Protein AF-A0A0C1UTU7-F1 (afdb_monomer)

Structure (mmCIF, N/CA/C/O backbone):
data_AF-A0A0C1UTU7-F1
#
_entry.id   AF-A0A0C1UTU7-F1
#
loop_
_atom_site.group_PDB
_atom_site.id
_atom_site.type_symbol
_atom_site.label_atom_id
_atom_site.label_alt_id
_atom_site.label_comp_id
_atom_site.label_asym_id
_atom_site.label_entity_id
_atom_site.label_seq_id
_atom_site.pdbx_PDB_ins_code
_atom_site.Cartn_x
_atom_site.Cartn_y
_atom_site.Cartn_z
_atom_site.occupancy
_atom_site.B_iso_or_equiv
_atom_site.auth_seq_id
_atom_site.auth_comp_id
_atom_site.auth_asym_id
_atom_site.auth_atom_id
_atom_site.pdbx_PDB_model_num
ATOM 1 N N . MET A 1 1 ? -17.737 28.164 30.889 1.00 52.34 1 MET A N 1
ATOM 2 C CA . MET A 1 1 ? -17.582 27.280 29.711 1.00 52.34 1 MET A CA 1
ATOM 3 C C . MET A 1 1 ? -17.936 25.874 30.159 1.00 52.34 1 MET A C 1
ATOM 5 O O . MET A 1 1 ? -17.671 25.566 31.311 1.00 52.34 1 MET A O 1
ATOM 9 N N . LYS A 1 2 ? -18.594 25.052 29.334 1.00 71.75 2 LYS A N 1
ATOM 10 C CA . LYS A 1 2 ? -18.827 23.650 29.713 1.00 71.75 2 LYS A CA 1
ATOM 11 C C . LYS A 1 2 ? -17.498 22.919 29.574 1.00 71.75 2 LYS A C 1
ATOM 13 O O . LYS A 1 2 ? -17.033 22.726 28.454 1.00 71.75 2 LYS A O 1
ATOM 18 N N . GLU A 1 3 ? -16.878 22.612 30.701 1.00 80.81 3 GLU A N 1
ATOM 19 C CA . GLU A 1 3 ? -15.663 21.810 30.746 1.00 80.81 3 GLU A CA 1
ATOM 20 C C . GLU A 1 3 ? -15.974 20.425 30.182 1.00 80.81 3 GLU A C 1
ATOM 22 O O . GLU A 1 3 ? -17.011 19.823 30.472 1.00 80.81 3 GLU A O 1
ATOM 27 N N . ILE A 1 4 ? -15.116 19.966 29.277 1.00 83.62 4 ILE A N 1
ATOM 28 C CA . ILE A 1 4 ? -15.259 18.653 28.665 1.00 83.62 4 ILE A CA 1
ATOM 29 C C . ILE A 1 4 ? -14.876 17.631 29.732 1.00 83.62 4 ILE A C 1
ATOM 31 O O . ILE A 1 4 ? -13.740 17.653 30.204 1.00 83.62 4 ILE A O 1
ATOM 35 N N . ASP A 1 5 ? -15.819 16.752 30.074 1.00 90.69 5 ASP A N 1
ATOM 36 C CA . ASP A 1 5 ? -15.626 15.647 31.016 1.00 90.69 5 ASP A CA 1
ATOM 37 C C . ASP A 1 5 ? -14.345 14.859 30.691 1.00 90.69 5 ASP A C 1
ATOM 39 O O . ASP A 1 5 ? -14.061 14.575 29.521 1.00 90.69 5 ASP A O 1
ATOM 43 N N . GLU A 1 6 ? -13.572 14.491 31.713 1.00 90.31 6 GLU A N 1
ATOM 44 C CA . GLU A 1 6 ? -12.264 13.832 31.572 1.00 90.31 6 GLU A CA 1
ATOM 45 C C . GLU A 1 6 ? -12.328 12.567 30.705 1.00 90.31 6 GLU A C 1
ATOM 47 O O . GLU A 1 6 ? -11.430 12.306 29.900 1.00 90.31 6 GLU A O 1
ATOM 52 N N . LYS A 1 7 ? -13.429 11.806 30.780 1.00 90.06 7 LYS A N 1
ATOM 53 C CA . LYS A 1 7 ? -13.617 10.597 29.960 1.00 90.06 7 LYS A CA 1
ATOM 54 C C . LYS A 1 7 ? -13.766 10.942 28.483 1.00 90.06 7 LYS A C 1
ATOM 56 O O . LYS A 1 7 ? -13.350 10.174 27.617 1.00 90.06 7 LYS A O 1
ATOM 61 N N . THR A 1 8 ? -14.337 12.106 28.185 1.00 91.69 8 THR A N 1
ATOM 62 C CA . THR A 1 8 ? -14.472 12.613 26.817 1.00 91.69 8 THR A CA 1
ATOM 63 C C . THR A 1 8 ? -13.121 13.085 26.279 1.00 91.69 8 THR A C 1
ATOM 65 O 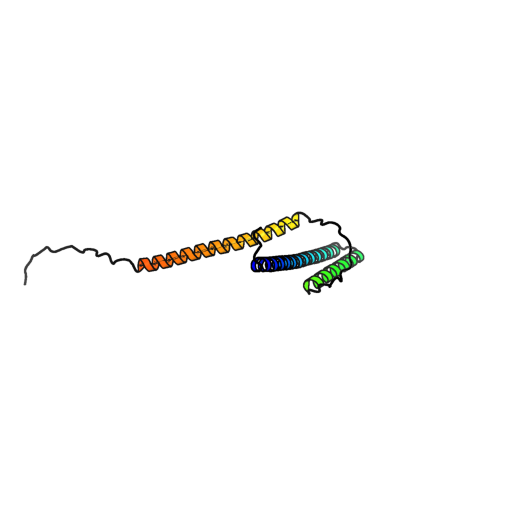O . THR A 1 8 ? -12.801 12.797 25.128 1.00 91.69 8 THR A O 1
ATOM 68 N N . GLN A 1 9 ? -12.286 13.723 27.107 1.00 90.31 9 GLN A N 1
ATOM 69 C CA . GLN A 1 9 ? -10.917 14.091 26.720 1.00 90.31 9 GLN A CA 1
ATOM 70 C C . GLN A 1 9 ? -10.068 12.848 26.422 1.00 90.31 9 GLN A C 1
ATOM 72 O O . GLN A 1 9 ? -9.436 12.766 25.370 1.00 90.31 9 GLN A O 1
ATOM 77 N N . GLN A 1 10 ? -10.127 11.831 27.286 1.00 92.38 10 GLN A N 1
ATOM 78 C CA . GLN A 1 10 ? -9.442 10.554 27.061 1.00 92.38 10 GLN A CA 1
ATOM 79 C C . GLN A 1 10 ? -9.923 9.856 25.783 1.00 92.38 10 GLN A C 1
ATOM 81 O O . GLN A 1 10 ? -9.113 9.351 25.003 1.00 92.38 10 GLN A O 1
ATOM 86 N N . ALA A 1 11 ? -11.234 9.857 25.527 1.00 91.12 11 ALA A N 1
ATOM 87 C CA . ALA A 1 11 ? -11.791 9.290 24.304 1.00 91.12 11 ALA A CA 1
ATOM 88 C C . ALA A 1 11 ? -11.290 10.016 23.041 1.00 91.12 11 ALA A C 1
ATOM 90 O O . ALA A 1 11 ? -10.966 9.358 22.051 1.00 91.12 11 ALA A O 1
ATOM 91 N N . LEU A 1 12 ? -11.181 11.349 23.080 1.00 92.19 12 LEU A N 1
ATOM 92 C CA . LEU A 1 12 ? -10.647 12.155 21.977 1.00 92.19 12 LEU A CA 1
ATOM 93 C C . LEU A 1 12 ? -9.158 11.885 21.735 1.00 92.19 12 LEU A C 1
ATOM 95 O O . LEU A 1 12 ? -8.755 11.691 20.590 1.00 92.19 12 LEU A O 1
ATOM 99 N N . LEU A 1 13 ? -8.353 11.791 22.796 1.00 91.44 13 LEU A N 1
ATOM 100 C CA . LEU A 1 13 ? -6.929 11.460 22.690 1.00 91.44 13 LEU A CA 1
ATOM 101 C C . LEU A 1 13 ? -6.712 10.086 22.040 1.00 91.44 13 LEU A C 1
ATOM 103 O O . LEU A 1 13 ? -5.905 9.948 21.120 1.00 91.44 13 LEU A O 1
ATOM 107 N N . LEU A 1 14 ? -7.472 9.070 22.463 1.00 93.19 14 LEU A N 1
ATOM 108 C CA . LEU A 1 14 ? -7.407 7.733 21.866 1.00 93.19 14 LEU A CA 1
ATOM 109 C C . LEU A 1 14 ? -7.862 7.724 20.403 1.00 93.19 14 LEU A C 1
ATOM 111 O O . LEU A 1 14 ? -7.302 6.981 19.596 1.00 93.19 14 LEU A O 1
ATOM 115 N N . PHE A 1 15 ? -8.876 8.520 20.056 1.00 91.44 15 PHE A N 1
ATOM 116 C CA . PHE A 1 15 ? -9.341 8.650 18.678 1.00 91.44 15 PHE A CA 1
ATOM 117 C C . PHE A 1 15 ? -8.276 9.287 17.785 1.00 91.44 15 PHE A C 1
ATOM 119 O O . PHE A 1 15 ? -7.967 8.724 16.739 1.00 91.44 15 PHE A O 1
ATOM 126 N N . ASN A 1 16 ? -7.668 10.389 18.225 1.00 92.25 16 ASN A N 1
ATOM 127 C CA . ASN A 1 16 ? -6.612 11.072 17.478 1.00 92.25 16 ASN A CA 1
ATOM 128 C C . ASN A 1 16 ? -5.394 10.167 17.286 1.00 92.25 16 ASN A C 1
ATOM 130 O O . ASN A 1 16 ? -4.920 10.017 16.167 1.00 92.25 16 ASN A O 1
ATOM 134 N N . ARG A 1 17 ? -4.967 9.458 18.337 1.00 91.00 17 ARG A N 1
ATOM 135 C CA . ARG A 1 17 ? -3.867 8.487 18.242 1.00 91.00 17 ARG A CA 1
ATOM 136 C C . ARG A 1 17 ? -4.159 7.367 17.239 1.00 91.00 17 ARG A C 1
ATOM 138 O O . ARG A 1 17 ? -3.268 6.917 16.527 1.00 91.00 17 ARG A O 1
ATOM 145 N N . ARG A 1 18 ? -5.404 6.887 17.183 1.00 88.56 18 ARG A N 1
ATOM 146 C CA . ARG A 1 18 ? -5.825 5.874 16.200 1.00 88.56 18 ARG A CA 1
ATOM 147 C C . ARG A 1 18 ? -5.927 6.444 14.790 1.00 88.56 18 ARG A C 1
ATOM 149 O O . ARG A 1 18 ? -5.631 5.722 13.846 1.00 88.56 18 ARG A O 1
ATOM 156 N N . ALA A 1 19 ? -6.359 7.695 14.647 1.00 87.44 19 ALA A N 1
ATOM 157 C CA . ALA A 1 19 ? -6.391 8.384 13.364 1.00 87.44 19 ALA A CA 1
ATOM 158 C C . ALA A 1 19 ? -4.968 8.555 12.815 1.00 87.44 19 ALA A C 1
ATOM 160 O O . ALA A 1 19 ? -4.716 8.157 11.686 1.00 87.44 19 ALA A O 1
ATOM 161 N N . GLU A 1 20 ? -4.031 9.007 13.647 1.00 82.94 20 GLU A N 1
ATOM 162 C CA . GLU A 1 20 ? -2.613 9.129 13.302 1.00 82.94 20 GLU A CA 1
ATOM 163 C C . GLU A 1 20 ? -1.993 7.770 12.939 1.00 82.94 20 GLU A C 1
ATOM 165 O O . GLU A 1 20 ? -1.313 7.649 11.925 1.00 82.94 20 GLU A O 1
ATOM 170 N N . ALA A 1 21 ? -2.270 6.713 13.712 1.00 84.06 21 ALA A N 1
ATOM 171 C CA . ALA A 1 21 ? -1.805 5.365 13.380 1.00 84.06 21 ALA A CA 1
ATOM 172 C C . ALA A 1 21 ? -2.366 4.874 12.032 1.00 84.06 21 ALA A C 1
ATOM 174 O O . ALA A 1 21 ? -1.629 4.319 11.222 1.00 84.06 21 ALA A O 1
ATOM 175 N N . ALA A 1 22 ? -3.649 5.126 11.758 1.00 80.56 22 ALA A N 1
ATOM 176 C CA . ALA A 1 22 ? -4.265 4.770 10.483 1.00 80.56 22 ALA A CA 1
ATOM 177 C C . ALA A 1 22 ? -3.686 5.576 9.307 1.00 80.56 22 ALA A C 1
ATOM 179 O O . ALA A 1 22 ? -3.553 5.042 8.207 1.00 80.56 22 ALA A O 1
ATOM 180 N N . GLU A 1 23 ? -3.329 6.844 9.516 1.00 80.62 23 GLU A N 1
ATOM 181 C CA . GLU A 1 23 ? -2.652 7.662 8.507 1.00 80.62 23 GLU A CA 1
ATOM 182 C C . GLU A 1 23 ? -1.233 7.161 8.240 1.00 80.62 23 GLU A C 1
ATOM 184 O O . GLU A 1 23 ? -0.885 6.974 7.076 1.00 80.62 23 GLU A O 1
ATOM 189 N N . LYS A 1 24 ? 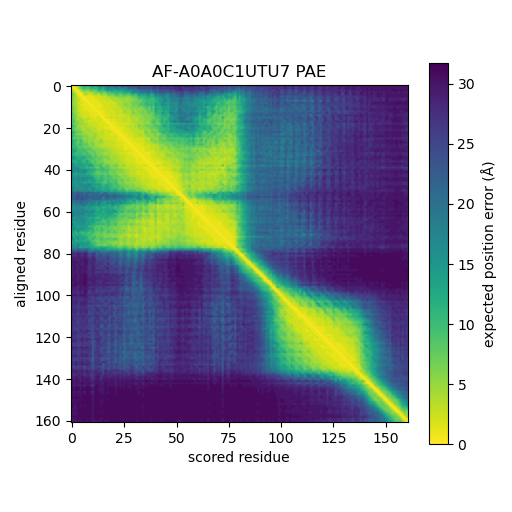-0.465 6.817 9.281 1.00 77.00 24 LYS A N 1
ATOM 190 C CA . LYS A 1 24 ? 0.871 6.210 9.145 1.00 77.00 24 LYS A CA 1
ATOM 191 C C . LYS A 1 24 ? 0.832 4.863 8.420 1.00 77.00 24 LYS A C 1
ATOM 193 O O . LYS A 1 24 ? 1.667 4.605 7.558 1.00 77.00 24 LYS A O 1
ATOM 198 N N . GLU A 1 25 ? -0.164 4.021 8.695 1.00 76.06 25 GLU A N 1
ATOM 199 C CA . GLU A 1 25 ? -0.374 2.765 7.959 1.00 76.06 25 GLU A CA 1
ATOM 200 C C . GLU A 1 25 ? -0.695 3.012 6.476 1.00 76.06 25 GLU A C 1
ATOM 202 O O . GLU A 1 25 ? -0.178 2.326 5.590 1.00 76.06 25 GLU A O 1
ATOM 207 N N . VAL A 1 26 ? -1.545 4.001 6.183 1.00 79.19 26 VAL A N 1
ATOM 208 C CA . VAL A 1 26 ? -1.882 4.378 4.804 1.00 79.19 26 VAL A CA 1
ATOM 209 C C . VAL A 1 26 ? -0.672 4.972 4.087 1.00 79.19 26 VAL A C 1
ATOM 211 O O . VAL A 1 26 ? -0.459 4.676 2.910 1.00 79.19 26 VAL A O 1
ATOM 214 N N . GLU A 1 27 ? 0.126 5.782 4.773 1.00 75.88 27 GLU A N 1
ATOM 215 C CA . GLU A 1 27 ? 1.348 6.364 4.240 1.00 75.88 27 GLU A CA 1
ATOM 216 C C . GLU A 1 27 ? 2.384 5.284 3.923 1.00 75.88 27 GLU A C 1
ATOM 218 O O . GLU A 1 27 ? 2.865 5.231 2.791 1.00 75.88 27 GLU A O 1
ATOM 223 N N . ALA A 1 28 ? 2.642 4.353 4.846 1.00 72.69 28 ALA A N 1
ATOM 224 C CA . ALA A 1 28 ? 3.513 3.202 4.610 1.00 72.69 28 ALA A CA 1
ATOM 225 C C . ALA A 1 28 ? 3.028 2.360 3.416 1.00 72.69 28 ALA A C 1
ATOM 227 O O . ALA A 1 28 ? 3.799 2.035 2.511 1.00 72.69 28 ALA A O 1
ATOM 228 N N . ALA A 1 29 ? 1.720 2.093 3.334 1.00 77.12 29 ALA A N 1
ATOM 229 C CA . ALA A 1 29 ? 1.131 1.378 2.204 1.00 77.12 29 ALA A CA 1
ATOM 230 C C . ALA A 1 29 ? 1.249 2.144 0.873 1.00 77.12 29 ALA A C 1
ATOM 232 O O . ALA A 1 29 ? 1.294 1.528 -0.193 1.00 77.12 29 ALA A O 1
ATOM 233 N N . ASN A 1 30 ? 1.263 3.478 0.897 1.00 79.88 30 ASN A N 1
ATOM 234 C CA . ASN A 1 30 ? 1.467 4.294 -0.298 1.00 79.88 30 ASN A CA 1
ATOM 235 C C . ASN A 1 30 ? 2.943 4.350 -0.705 1.00 79.88 30 ASN A C 1
ATOM 237 O O . ASN A 1 30 ? 3.226 4.248 -1.897 1.00 79.88 30 ASN A O 1
ATOM 241 N N . ARG A 1 31 ? 3.871 4.449 0.255 1.00 81.56 31 ARG A N 1
ATOM 242 C CA . ARG A 1 31 ? 5.323 4.389 0.015 1.00 81.56 31 ARG A CA 1
ATOM 243 C C . ARG A 1 31 ? 5.715 3.063 -0.644 1.00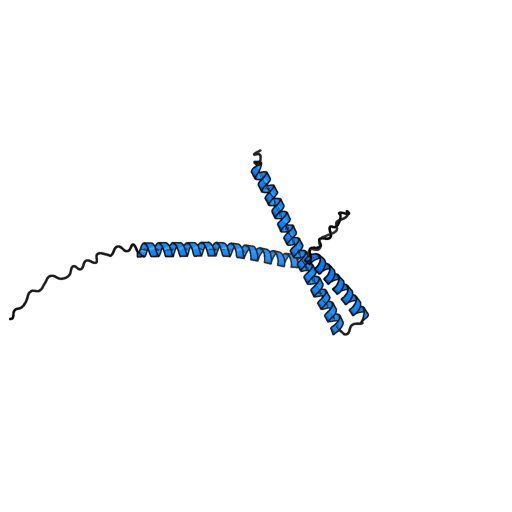 81.56 31 ARG A C 1
ATOM 245 O O . ARG A 1 31 ? 6.386 3.074 -1.670 1.00 81.56 31 ARG A O 1
ATOM 252 N N . LEU A 1 32 ? 5.170 1.944 -0.162 1.00 80.50 32 LEU A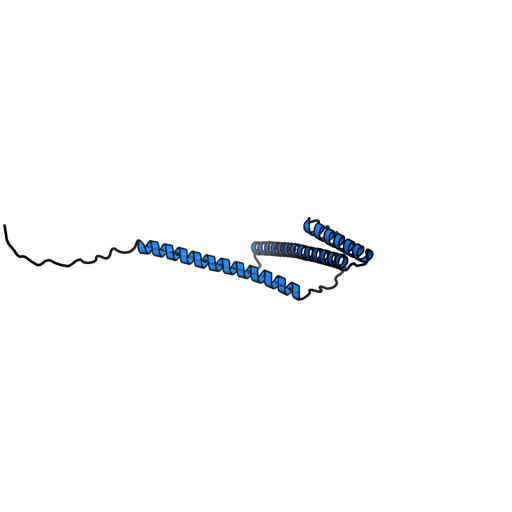 N 1
ATOM 253 C CA . LEU A 1 32 ? 5.349 0.624 -0.781 1.00 80.50 32 LEU A CA 1
ATOM 254 C C . LEU A 1 32 ? 4.860 0.560 -2.231 1.00 80.50 32 LEU A C 1
ATOM 256 O O . LEU A 1 32 ? 5.561 0.048 -3.098 1.00 80.50 32 LEU A O 1
ATOM 260 N N . LYS A 1 33 ? 3.675 1.112 -2.520 1.00 85.00 33 LYS A N 1
ATOM 261 C CA . LYS A 1 33 ? 3.135 1.149 -3.891 1.00 85.00 33 LYS A CA 1
ATOM 262 C C . LYS A 1 33 ? 3.968 2.018 -4.825 1.00 85.00 33 LYS A C 1
ATOM 264 O O . LYS A 1 33 ? 4.059 1.707 -6.005 1.00 85.00 33 LYS A O 1
ATOM 269 N N . LYS A 1 34 ? 4.518 3.130 -4.329 1.00 83.62 34 LYS A N 1
ATOM 270 C CA . LYS A 1 34 ? 5.413 3.984 -5.118 1.00 83.62 34 LYS A CA 1
ATOM 271 C C . LYS A 1 34 ? 6.705 3.239 -5.442 1.00 83.62 34 LYS A C 1
ATOM 273 O O . LYS A 1 34 ? 7.064 3.178 -6.607 1.00 83.62 34 LYS A O 1
ATOM 278 N N . ALA A 1 35 ? 7.312 2.592 -4.449 1.00 80.38 35 ALA A N 1
ATOM 279 C CA . ALA A 1 35 ? 8.513 1.783 -4.645 1.00 80.38 35 ALA A CA 1
ATOM 280 C C . ALA A 1 35 ? 8.291 0.577 -5.582 1.00 80.38 35 ALA A C 1
ATOM 282 O O . ALA A 1 35 ? 9.167 0.201 -6.353 1.00 80.38 35 ALA A O 1
ATOM 283 N N . GLU A 1 36 ? 7.101 -0.033 -5.558 1.00 83.19 36 GLU A N 1
ATOM 284 C CA . GLU A 1 36 ? 6.751 -1.101 -6.502 1.00 83.19 36 GLU A CA 1
ATOM 285 C C . GLU A 1 36 ? 6.691 -0.578 -7.944 1.00 83.19 36 GLU A C 1
ATOM 287 O O . GLU A 1 36 ? 7.276 -1.188 -8.837 1.00 83.19 36 GLU A O 1
ATOM 292 N N . LYS A 1 37 ? 6.063 0.587 -8.160 1.00 86.06 37 LYS A N 1
ATOM 293 C CA . LYS A 1 37 ? 6.023 1.237 -9.478 1.00 86.06 37 LYS A CA 1
ATOM 294 C C . LYS A 1 37 ? 7.413 1.628 -9.972 1.00 86.06 37 LYS A C 1
ATOM 296 O O . LYS A 1 37 ? 7.716 1.358 -11.124 1.00 86.06 37 LYS A O 1
ATOM 301 N N . THR A 1 38 ? 8.261 2.222 -9.128 1.00 85.38 38 THR A N 1
ATOM 302 C CA . THR A 1 38 ? 9.618 2.629 -9.539 1.00 85.38 38 THR A CA 1
ATOM 303 C C . THR A 1 38 ? 10.474 1.425 -9.917 1.00 85.38 38 THR A C 1
ATOM 305 O O . THR A 1 38 ? 11.220 1.480 -10.891 1.00 85.38 38 THR A O 1
ATOM 308 N N . LYS A 1 39 ? 10.327 0.301 -9.205 1.00 87.19 39 LYS A N 1
ATOM 309 C CA . LYS A 1 39 ? 10.941 -0.973 -9.590 1.00 87.19 39 LYS A CA 1
ATOM 310 C C . LYS A 1 39 ? 10.424 -1.452 -10.950 1.00 87.19 39 LYS A C 1
ATOM 312 O O . LYS A 1 39 ? 11.232 -1.808 -11.803 1.00 87.19 39 LYS A O 1
ATOM 317 N N . ASP A 1 40 ? 9.110 -1.467 -11.164 1.00 89.31 40 ASP A N 1
ATOM 318 C CA . ASP A 1 40 ? 8.514 -1.919 -12.429 1.00 89.31 40 ASP A CA 1
ATOM 319 C C . ASP A 1 40 ? 8.910 -1.008 -13.611 1.00 89.31 40 ASP A C 1
ATOM 321 O O . ASP A 1 40 ? 9.189 -1.494 -14.708 1.00 89.31 40 ASP A O 1
ATOM 325 N N 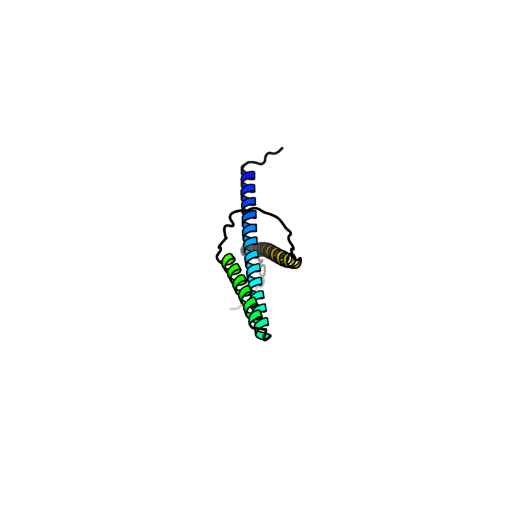. GLU A 1 41 ? 9.013 0.303 -13.384 1.00 86.75 41 GLU A N 1
ATOM 326 C CA . GLU A 1 41 ? 9.512 1.287 -14.352 1.00 86.75 41 GLU A CA 1
ATOM 327 C C . GLU A 1 41 ? 10.999 1.073 -14.669 1.00 86.75 41 GLU A C 1
ATOM 329 O O . GLU A 1 41 ? 11.378 1.094 -15.841 1.00 86.75 41 GLU A O 1
ATOM 334 N N . ALA A 1 42 ? 11.835 0.780 -13.667 1.00 86.06 42 ALA A N 1
ATOM 335 C CA . ALA A 1 42 ? 13.246 0.451 -13.874 1.00 86.06 42 ALA A CA 1
ATOM 336 C C . ALA A 1 42 ? 13.430 -0.876 -14.638 1.00 86.06 42 ALA A C 1
ATOM 338 O O . ALA A 1 42 ? 14.284 -0.966 -15.519 1.00 86.06 42 ALA A O 1
ATOM 339 N N . VAL A 1 43 ? 12.588 -1.888 -14.376 1.00 88.94 43 VAL A N 1
ATOM 340 C CA . VAL A 1 43 ? 12.543 -3.130 -15.177 1.00 88.94 43 VAL A CA 1
ATOM 341 C C . VAL A 1 43 ? 12.168 -2.823 -16.627 1.00 88.94 43 VAL A C 1
ATOM 343 O O . VAL A 1 43 ? 12.797 -3.339 -17.550 1.00 88.94 43 VAL A O 1
ATOM 346 N N . ALA A 1 44 ? 11.160 -1.977 -16.848 1.00 88.38 44 ALA A N 1
ATOM 347 C CA . ALA A 1 44 ? 10.733 -1.599 -18.191 1.00 88.38 44 ALA A CA 1
ATOM 348 C C . ALA A 1 44 ? 11.819 -0.809 -18.944 1.00 88.38 44 ALA A C 1
ATOM 350 O O . ALA A 1 44 ? 12.041 -1.053 -20.131 1.00 88.38 44 ALA A O 1
ATOM 351 N N . ALA A 1 45 ? 12.526 0.099 -18.264 1.00 82.56 45 ALA A N 1
ATOM 352 C CA . ALA A 1 45 ? 13.650 0.846 -18.827 1.00 82.56 45 ALA A CA 1
ATOM 353 C C . ALA A 1 45 ? 14.812 -0.083 -19.209 1.00 82.56 45 ALA A C 1
ATOM 355 O O . ALA A 1 45 ? 15.359 0.031 -20.307 1.00 82.56 45 ALA A O 1
ATOM 356 N N . LEU A 1 46 ? 15.120 -1.059 -18.353 1.00 83.56 46 LEU A N 1
ATOM 357 C CA . LEU A 1 46 ? 16.109 -2.093 -18.633 1.00 83.56 46 LEU A CA 1
ATOM 358 C C . LEU A 1 46 ? 15.770 -2.935 -19.852 1.00 83.56 46 LEU A C 1
ATOM 360 O O . LEU A 1 46 ? 16.617 -3.160 -20.715 1.00 83.56 46 LEU A O 1
ATOM 364 N N . GLN A 1 47 ? 14.528 -3.407 -19.913 1.00 87.88 47 GLN A N 1
ATOM 365 C CA . GLN A 1 47 ? 14.060 -4.218 -21.025 1.00 87.88 47 GLN A CA 1
ATOM 366 C C . GLN A 1 47 ? 14.124 -3.419 -22.329 1.00 87.88 47 GLN A C 1
ATOM 368 O O . GLN A 1 47 ? 14.630 -3.912 -23.330 1.00 87.88 47 GLN A O 1
ATOM 373 N N . LYS A 1 48 ? 13.727 -2.143 -22.295 1.00 86.31 48 LYS A N 1
ATOM 374 C CA . LYS A 1 48 ? 13.810 -1.243 -23.447 1.00 86.31 48 LYS A CA 1
ATOM 375 C C . LYS A 1 48 ? 15.251 -0.994 -23.908 1.00 86.31 48 LYS A C 1
ATOM 377 O O . LYS A 1 48 ? 15.490 -0.959 -25.112 1.00 86.31 48 LYS A O 1
ATOM 382 N N . ALA A 1 49 ? 16.202 -0.839 -22.985 1.00 85.56 49 ALA A N 1
ATOM 383 C CA . ALA A 1 49 ? 17.617 -0.685 -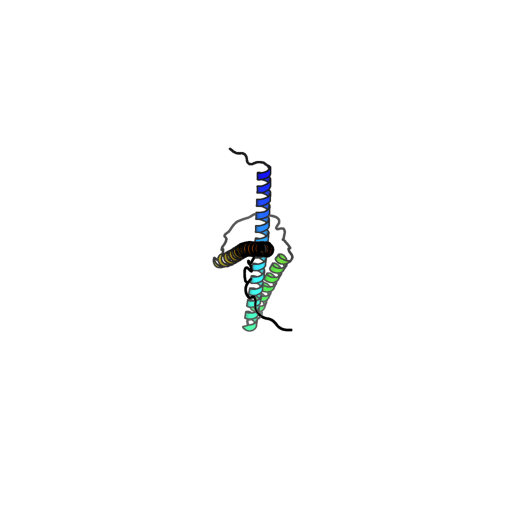23.327 1.00 85.56 49 ALA A CA 1
ATOM 384 C C . ALA A 1 49 ? 18.175 -1.953 -24.001 1.00 85.56 49 ALA A C 1
ATOM 386 O O . ALA A 1 49 ? 18.882 -1.855 -25.007 1.00 85.56 49 ALA A O 1
ATOM 387 N N . LYS A 1 50 ? 17.788 -3.133 -23.494 1.00 84.75 50 LYS A N 1
ATOM 388 C CA . LYS A 1 50 ? 18.167 -4.444 -24.044 1.00 84.75 50 LYS A CA 1
ATOM 389 C C . LYS A 1 50 ? 17.561 -4.688 -25.429 1.00 84.75 50 LYS A C 1
ATOM 391 O O . LYS A 1 50 ? 18.287 -5.046 -26.350 1.00 84.75 50 LYS A O 1
ATOM 396 N N . ASP A 1 51 ? 16.267 -4.427 -25.598 1.00 88.19 51 ASP A N 1
ATOM 397 C CA . ASP A 1 51 ? 15.558 -4.628 -26.870 1.00 88.19 51 ASP A CA 1
ATOM 398 C C . ASP A 1 51 ? 15.976 -3.614 -27.946 1.00 88.19 51 ASP A C 1
ATOM 400 O O . ASP A 1 51 ? 15.945 -3.918 -29.137 1.00 88.19 51 ASP A O 1
ATOM 404 N N . GLY A 1 52 ? 16.391 -2.410 -27.540 1.00 82.31 52 GLY A N 1
ATOM 405 C CA . GLY A 1 52 ? 16.903 -1.376 -28.438 1.00 82.31 52 GLY A CA 1
ATOM 406 C C . GLY A 1 52 ? 18.349 -1.584 -28.896 1.00 82.31 52 GLY A C 1
ATOM 407 O O . GLY A 1 52 ? 18.841 -0.764 -29.666 1.00 82.31 52 GLY A O 1
ATOM 408 N N . GLY A 1 53 ? 19.037 -2.632 -28.417 1.00 80.75 53 GLY A N 1
ATOM 409 C CA . GLY A 1 53 ? 20.459 -2.853 -28.699 1.00 80.75 53 GLY A CA 1
ATOM 410 C C . GLY A 1 53 ? 21.342 -1.705 -28.204 1.00 80.75 53 GLY A C 1
ATOM 411 O O . GLY A 1 53 ? 22.294 -1.330 -28.884 1.00 80.75 53 GLY A O 1
ATOM 412 N N . SER A 1 54 ? 20.978 -1.106 -27.064 1.00 80.12 54 SER A N 1
ATOM 413 C CA . SER A 1 54 ? 21.700 0.035 -26.492 1.00 80.12 54 SER A CA 1
ATOM 414 C C . SER A 1 54 ? 23.121 -0.357 -26.094 1.00 80.12 54 SER A C 1
ATOM 416 O O . SER A 1 54 ? 23.409 -1.534 -25.867 1.00 80.12 54 SER A O 1
ATOM 418 N N . ASP A 1 55 ? 23.995 0.642 -25.988 1.00 80.00 55 ASP A N 1
ATOM 419 C CA . ASP A 1 55 ? 25.374 0.443 -25.556 1.00 80.00 55 ASP A CA 1
ATOM 420 C C . ASP A 1 55 ? 25.428 -0.309 -24.205 1.00 80.00 55 ASP A C 1
ATOM 422 O O . ASP A 1 55 ? 24.605 -0.035 -23.318 1.00 80.00 55 ASP A O 1
ATOM 426 N N . PRO A 1 56 ? 26.347 -1.279 -24.029 1.00 78.56 56 PRO A N 1
ATOM 427 C CA . PRO A 1 56 ? 26.471 -2.043 -22.789 1.00 78.56 56 PRO A CA 1
ATOM 428 C C . PRO A 1 56 ? 26.637 -1.167 -21.540 1.00 78.56 56 PRO A C 1
ATOM 430 O O . PRO A 1 56 ? 26.205 -1.578 -20.463 1.00 78.56 56 PRO A O 1
ATOM 433 N N . GLU A 1 57 ? 27.199 0.035 -21.665 1.00 79.75 57 GLU A N 1
ATOM 434 C CA . GLU A 1 57 ? 27.346 0.984 -20.560 1.00 79.75 57 GLU A CA 1
ATOM 435 C C . GLU A 1 57 ? 25.985 1.555 -20.113 1.00 79.75 57 GLU A C 1
ATOM 437 O O . GLU A 1 57 ? 25.693 1.611 -18.918 1.00 79.75 57 GLU A O 1
ATOM 442 N N . VAL A 1 58 ? 25.082 1.833 -21.061 1.00 80.50 58 VAL A N 1
ATOM 443 C CA . VAL A 1 58 ? 23.698 2.275 -20.788 1.00 80.50 58 VAL A CA 1
ATOM 444 C C . VAL A 1 58 ? 22.879 1.155 -20.142 1.00 80.50 58 VAL A C 1
ATOM 446 O O . VAL A 1 58 ? 22.067 1.401 -19.248 1.00 80.50 58 VAL A O 1
ATOM 449 N N . ILE A 1 59 ? 23.103 -0.096 -20.556 1.00 80.31 59 ILE A N 1
ATOM 450 C CA . ILE A 1 59 ? 22.479 -1.263 -19.919 1.00 80.31 59 ILE A CA 1
ATOM 451 C C . ILE A 1 59 ? 23.003 -1.418 -18.484 1.00 80.31 59 ILE A C 1
ATOM 453 O O . ILE A 1 59 ? 22.209 -1.669 -17.580 1.00 80.31 59 ILE A O 1
ATOM 457 N N . ALA A 1 60 ? 24.303 -1.224 -18.242 1.00 84.06 60 ALA A N 1
ATOM 458 C CA . ALA A 1 60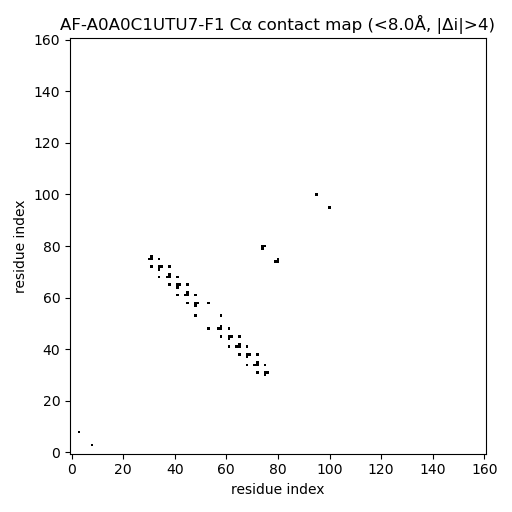 ? 24.892 -1.312 -16.906 1.00 84.06 60 ALA A CA 1
ATOM 459 C C . ALA A 1 60 ? 24.374 -0.219 -15.951 1.00 84.06 60 ALA A C 1
ATOM 461 O O . ALA A 1 60 ? 24.046 -0.517 -14.799 1.00 84.06 60 ALA A O 1
ATOM 462 N N . GLU A 1 61 ? 24.230 1.021 -16.423 1.00 80.56 61 GLU A N 1
ATOM 463 C CA . GLU A 1 61 ? 23.647 2.122 -15.645 1.00 80.56 61 GLU A CA 1
ATOM 464 C C . GLU A 1 61 ? 22.160 1.872 -15.331 1.00 80.56 61 GLU A C 1
ATOM 466 O O . GLU A 1 61 ? 21.709 2.009 -14.186 1.00 80.56 61 GLU A O 1
ATOM 471 N N . ALA A 1 62 ? 21.399 1.398 -16.320 1.00 83.19 62 ALA A N 1
ATOM 472 C CA . ALA A 1 62 ? 20.015 0.985 -16.120 1.00 83.19 62 ALA A CA 1
ATOM 473 C C . ALA A 1 62 ? 19.903 -0.214 -15.151 1.00 83.19 62 ALA A C 1
ATOM 475 O O . ALA A 1 62 ? 18.955 -0.305 -14.371 1.00 83.19 62 ALA A O 1
ATOM 476 N N . GLU A 1 63 ? 20.884 -1.122 -15.123 1.00 84.81 63 GLU A N 1
ATOM 477 C CA . GLU A 1 63 ? 20.876 -2.254 -14.189 1.00 84.81 63 GLU A CA 1
ATOM 478 C C . GLU A 1 63 ? 21.245 -1.822 -12.773 1.00 84.81 63 GLU A C 1
ATOM 480 O O . GLU A 1 63 ? 20.695 -2.349 -11.806 1.00 84.81 63 GLU A O 1
ATOM 485 N N . SER A 1 64 ? 22.144 -0.847 -12.640 1.00 83.38 64 SER A N 1
ATOM 486 C CA . SER A 1 64 ? 22.465 -0.215 -11.361 1.00 83.38 64 SER A CA 1
ATOM 487 C C . SER A 1 64 ? 21.235 0.478 -10.765 1.00 83.38 64 SER A C 1
ATOM 489 O O . SER A 1 64 ? 20.885 0.239 -9.606 1.00 83.38 64 SER A O 1
ATOM 491 N N . SER A 1 65 ? 20.505 1.254 -11.574 1.00 83.56 65 SER A N 1
ATOM 492 C CA . SER A 1 65 ? 19.277 1.923 -11.123 1.00 83.56 65 SER A CA 1
ATOM 493 C C . SER A 1 65 ? 18.159 0.936 -10.765 1.00 83.56 65 SER A C 1
ATOM 495 O O . SER A 1 65 ? 17.485 1.125 -9.753 1.00 83.56 65 SER A O 1
ATOM 497 N N . TRP A 1 66 ? 18.015 -0.176 -11.496 1.00 87.56 66 TRP A N 1
ATOM 498 C CA . TRP A 1 66 ? 17.095 -1.258 -11.129 1.00 87.56 66 TRP A CA 1
ATOM 499 C C . TRP A 1 66 ? 17.472 -1.961 -9.822 1.00 87.56 66 TRP A C 1
ATOM 501 O O . TRP A 1 66 ? 16.597 -2.218 -8.995 1.00 87.56 66 TRP A O 1
ATOM 511 N N . ARG A 1 67 ? 18.762 -2.246 -9.598 1.00 88.44 67 ARG A N 1
ATOM 512 C CA . ARG A 1 67 ? 19.240 -2.848 -8.341 1.00 88.44 67 ARG A CA 1
ATOM 513 C C . ARG A 1 67 ? 18.989 -1.922 -7.148 1.00 88.44 67 ARG A C 1
ATOM 515 O O . ARG A 1 67 ? 18.542 -2.398 -6.110 1.00 88.44 67 ARG A O 1
ATOM 522 N N . ASN A 1 68 ? 19.191 -0.616 -7.312 1.00 86.06 68 ASN A N 1
ATOM 523 C CA . ASN A 1 68 ? 18.887 0.383 -6.284 1.00 86.06 68 ASN A CA 1
ATOM 524 C C . ASN A 1 68 ? 17.367 0.494 -6.018 1.00 86.06 68 ASN A C 1
ATOM 526 O O . ASN A 1 68 ? 16.912 0.448 -4.874 1.00 86.06 68 ASN A O 1
ATOM 530 N N . ALA A 1 69 ? 16.543 0.532 -7.071 1.00 86.75 69 ALA A N 1
ATOM 531 C CA . ALA A 1 69 ? 15.083 0.529 -6.939 1.00 86.75 69 ALA A CA 1
ATOM 532 C C . ALA A 1 69 ? 14.544 -0.757 -6.274 1.00 86.75 69 ALA A C 1
ATOM 534 O O . ALA A 1 69 ? 13.568 -0.717 -5.524 1.00 86.75 69 ALA A O 1
ATOM 535 N N . LEU A 1 70 ? 15.184 -1.904 -6.516 1.00 86.38 70 LEU A N 1
ATOM 536 C CA . LEU A 1 70 ? 14.861 -3.164 -5.848 1.00 86.38 70 LEU A CA 1
ATOM 537 C C . LEU A 1 70 ? 15.230 -3.160 -4.367 1.00 86.38 70 LEU A C 1
ATOM 539 O O . LEU A 1 70 ? 14.412 -3.568 -3.546 1.00 86.38 70 LEU A O 1
ATOM 543 N N . ASP A 1 71 ? 16.439 -2.710 -4.038 1.00 87.44 71 ASP A N 1
ATOM 544 C CA . ASP A 1 71 ? 16.938 -2.635 -2.664 1.00 87.44 71 ASP A CA 1
ATOM 545 C C . ASP A 1 71 ? 16.056 -1.715 -1.805 1.00 87.44 71 ASP A C 1
ATOM 547 O O . ASP A 1 71 ? 15.599 -2.100 -0.729 1.00 87.44 71 ASP A O 1
ATOM 551 N N . THR A 1 72 ? 15.699 -0.541 -2.331 1.00 84.00 72 THR A N 1
ATOM 552 C CA . THR A 1 72 ? 14.788 0.402 -1.660 1.00 84.00 72 THR A CA 1
ATOM 553 C C . THR A 1 72 ? 13.380 -0.171 -1.467 1.00 84.00 72 THR A C 1
ATOM 555 O O . THR A 1 72 ? 12.799 -0.033 -0.389 1.00 84.00 72 THR A O 1
ATOM 558 N N . TRP A 1 73 ? 12.824 -0.870 -2.463 1.00 85.88 73 TRP A N 1
ATOM 559 C CA . TRP A 1 73 ? 11.538 -1.564 -2.318 1.00 85.88 73 TRP A CA 1
ATOM 560 C C . TRP A 1 73 ? 11.599 -2.694 -1.286 1.00 85.88 73 TRP A C 1
ATOM 562 O O . TRP A 1 73 ? 10.663 -2.864 -0.500 1.00 85.88 73 TRP A O 1
ATOM 572 N N . GLN A 1 74 ? 12.693 -3.455 -1.270 1.00 84.50 74 GLN A N 1
ATOM 573 C CA . GLN A 1 74 ? 12.875 -4.570 -0.352 1.00 84.50 74 GLN A CA 1
ATOM 574 C C . GLN A 1 74 ? 12.991 -4.084 1.097 1.00 84.50 74 GLN A C 1
ATOM 576 O O . GLN A 1 74 ? 12.271 -4.601 1.947 1.00 84.50 74 GLN A O 1
ATOM 581 N N . LYS A 1 75 ? 13.771 -3.028 1.358 1.00 85.19 75 LYS A N 1
ATOM 582 C CA . LYS A 1 75 ? 13.868 -2.380 2.679 1.00 85.19 75 LYS A CA 1
ATOM 583 C C . LYS A 1 75 ? 12.512 -1.894 3.193 1.00 85.19 75 LYS A C 1
ATOM 585 O O . LYS A 1 75 ? 12.116 -2.207 4.315 1.00 85.19 75 LYS A O 1
ATOM 590 N N . LEU A 1 76 ? 11.742 -1.210 2.338 1.00 82.06 76 LEU A N 1
ATOM 591 C CA . LEU A 1 76 ? 10.394 -0.743 2.686 1.00 82.06 76 LEU A CA 1
ATOM 592 C C . LEU A 1 76 ? 9.433 -1.903 2.986 1.00 82.06 76 LEU A C 1
ATOM 594 O O . LEU A 1 76 ? 8.571 -1.779 3.858 1.00 82.06 76 LEU A O 1
ATOM 598 N N . ARG A 1 77 ? 9.546 -3.018 2.252 1.00 81.75 77 ARG A N 1
ATOM 599 C CA . ARG A 1 77 ? 8.677 -4.198 2.397 1.00 81.75 77 ARG A CA 1
ATOM 600 C C . ARG A 1 77 ? 9.016 -5.024 3.627 1.00 81.75 77 ARG A C 1
ATOM 602 O O . ARG A 1 77 ? 8.103 -5.475 4.316 1.00 81.75 77 ARG A O 1
ATOM 609 N N . ASP A 1 78 ? 10.301 -5.230 3.877 1.00 83.25 78 ASP A N 1
ATOM 610 C CA . ASP A 1 78 ? 10.793 -6.031 4.995 1.00 83.25 78 ASP A CA 1
ATOM 611 C C . ASP A 1 78 ? 10.611 -5.288 6.333 1.00 83.25 78 ASP A C 1
ATOM 613 O O . ASP A 1 78 ? 10.825 -5.856 7.401 1.00 83.25 78 ASP A O 1
ATOM 617 N N . GLY A 1 79 ? 10.114 -4.044 6.288 1.00 64.25 79 GLY A N 1
ATOM 618 C CA . GLY A 1 79 ? 9.795 -3.269 7.478 1.00 64.25 79 GLY A CA 1
ATOM 619 C C . GLY A 1 79 ? 11.048 -2.832 8.219 1.00 64.25 79 GLY A C 1
ATOM 620 O O . GLY A 1 79 ? 10.947 -2.480 9.394 1.00 64.25 79 GLY A O 1
ATOM 621 N N . GLU A 1 80 ? 12.200 -2.821 7.534 1.00 52.66 80 GLU A N 1
ATOM 622 C CA . GLU A 1 80 ? 13.372 -2.061 7.947 1.00 52.66 80 GLU A CA 1
ATOM 623 C C . GLU A 1 80 ? 12.999 -0.585 7.800 1.00 52.66 80 GLU A C 1
ATOM 625 O O . GLU A 1 80 ? 13.339 0.121 6.852 1.00 52.66 80 GLU A O 1
ATOM 630 N N . TYR A 1 81 ? 12.193 -0.137 8.759 1.00 45.12 81 TYR A N 1
ATOM 631 C CA . TYR A 1 81 ? 12.232 1.222 9.225 1.00 45.12 81 TYR A CA 1
ATOM 632 C C . TYR A 1 81 ? 13.685 1.421 9.631 1.00 45.12 81 TYR A C 1
ATOM 634 O O . TYR A 1 81 ? 14.095 1.009 10.715 1.00 45.12 81 TYR A O 1
ATOM 642 N N . VAL A 1 82 ? 14.483 1.977 8.722 1.00 46.31 82 VAL A N 1
ATOM 643 C CA . VAL A 1 82 ? 15.645 2.740 9.141 1.00 46.31 82 VAL A CA 1
ATOM 644 C C . VAL A 1 82 ? 15.065 3.706 10.167 1.00 46.31 82 VAL A C 1
ATOM 646 O O . VAL A 1 82 ? 14.270 4.580 9.818 1.00 46.31 82 VAL A O 1
ATOM 649 N N . GLU A 1 83 ? 15.343 3.461 11.449 1.00 42.03 83 GLU A N 1
ATOM 650 C CA . GLU A 1 83 ? 15.327 4.530 12.430 1.00 42.03 83 GLU A CA 1
ATOM 651 C C . GLU A 1 83 ? 16.303 5.557 11.871 1.00 42.03 83 GLU A C 1
ATOM 653 O O . GLU A 1 83 ? 17.510 5.466 12.075 1.00 42.03 83 GLU A O 1
ATOM 658 N N . GLU A 1 84 ? 15.791 6.501 11.085 1.00 39.34 84 GLU A N 1
ATOM 659 C CA . GLU A 1 84 ? 16.467 7.767 10.919 1.00 39.34 84 GLU A CA 1
ATOM 660 C C . GLU A 1 84 ? 16.470 8.376 12.317 1.00 39.34 84 GLU A C 1
ATOM 662 O O . GLU A 1 84 ? 15.480 8.926 12.805 1.00 39.34 84 GLU A O 1
ATOM 667 N N . THR A 1 85 ? 17.590 8.171 13.006 1.00 29.73 85 THR A N 1
ATOM 668 C CA . THR A 1 85 ? 18.077 9.088 14.023 1.00 29.73 85 THR A CA 1
ATOM 669 C C . THR A 1 85 ? 17.784 10.512 13.544 1.00 29.73 85 THR A C 1
ATOM 671 O O . THR A 1 85 ? 18.180 10.853 12.428 1.00 29.73 85 THR A O 1
ATOM 674 N N . PRO A 1 86 ? 17.059 11.323 14.332 1.00 44.41 86 PRO A N 1
ATOM 675 C CA . PRO A 1 86 ? 16.639 12.651 13.920 1.00 44.41 86 PRO A CA 1
ATOM 676 C C . PRO A 1 86 ? 17.866 13.559 13.829 1.00 44.41 86 PRO A C 1
ATOM 678 O O . PRO A 1 86 ? 18.369 14.025 14.849 1.00 44.41 86 PRO A O 1
ATOM 681 N N . GLU A 1 87 ? 18.338 13.813 12.615 1.00 36.91 87 GLU A N 1
ATOM 682 C CA . GLU A 1 87 ? 19.191 14.957 12.313 1.00 36.91 87 GLU A CA 1
ATOM 683 C C . GLU A 1 87 ? 18.339 15.950 11.508 1.00 36.91 87 GLU A C 1
ATOM 685 O O . GLU A 1 87 ? 17.843 15.639 10.425 1.00 36.91 87 GLU A O 1
ATOM 690 N N . GLU A 1 88 ? 18.073 17.115 12.108 1.00 38.12 88 GLU A N 1
ATOM 691 C CA . GLU A 1 88 ? 17.415 18.268 11.481 1.00 38.12 88 GLU A CA 1
ATOM 692 C C . GLU A 1 88 ? 18.104 18.595 10.143 1.00 38.12 88 GLU A C 1
ATOM 694 O O . GLU A 1 88 ? 19.329 18.621 10.070 1.00 38.12 88 GLU A O 1
ATOM 699 N N . THR A 1 89 ? 17.432 18.872 9.022 1.00 37.59 89 THR A N 1
ATOM 700 C CA . THR A 1 89 ? 16.860 20.169 8.560 1.00 37.59 89 THR A CA 1
ATOM 701 C C . THR A 1 89 ? 16.889 20.134 7.003 1.00 37.59 89 THR A C 1
ATOM 703 O O . THR A 1 89 ? 17.688 19.367 6.466 1.00 37.59 89 THR A O 1
ATOM 706 N N . PRO A 1 90 ? 16.244 21.033 6.222 1.00 44.50 90 PRO A N 1
ATOM 707 C CA . PRO A 1 90 ? 14.906 21.626 6.264 1.00 44.50 90 PRO A CA 1
ATOM 708 C C . PRO A 1 90 ? 14.048 21.259 5.017 1.00 44.50 90 PRO A C 1
ATOM 710 O O . PRO A 1 90 ? 14.532 20.808 3.985 1.00 44.50 90 PRO A O 1
ATOM 713 N N . GLU A 1 91 ? 12.747 21.504 5.161 1.00 46.12 91 GLU A N 1
ATOM 714 C CA . GLU A 1 91 ? 11.703 21.786 4.160 1.00 46.12 91 GLU A CA 1
ATOM 715 C C . GLU A 1 91 ? 12.159 22.147 2.721 1.00 46.12 91 GLU A C 1
ATOM 717 O O . GLU A 1 91 ? 12.923 23.085 2.556 1.00 46.12 91 GLU A O 1
ATOM 722 N N . GLU A 1 92 ? 11.613 21.473 1.693 1.00 36.34 92 GLU A N 1
ATOM 723 C CA . GLU A 1 92 ? 11.252 22.053 0.377 1.00 36.34 92 GLU A CA 1
ATOM 724 C C . GLU A 1 92 ? 10.304 21.086 -0.383 1.00 36.34 92 GLU A C 1
ATOM 726 O O . GLU A 1 92 ? 10.692 20.092 -0.992 1.00 36.34 92 GLU A O 1
ATOM 731 N N . THR A 1 93 ? 9.018 21.430 -0.303 1.00 31.80 93 THR A N 1
ATOM 732 C CA . THR A 1 93 ? 8.086 21.525 -1.439 1.00 31.80 93 THR A CA 1
ATOM 733 C C . THR A 1 93 ? 7.470 20.236 -2.036 1.00 31.80 93 THR A C 1
ATOM 735 O O . THR A 1 93 ? 8.115 19.460 -2.740 1.00 31.80 93 THR A O 1
ATOM 738 N N . PRO A 1 94 ? 6.148 20.026 -1.840 1.00 47.09 94 PRO A N 1
ATOM 739 C CA . PRO A 1 94 ? 5.418 18.866 -2.327 1.00 47.09 94 PRO A CA 1
ATOM 740 C C . PRO A 1 94 ? 4.925 19.100 -3.759 1.00 47.09 94 PRO A C 1
ATOM 742 O O . PRO A 1 94 ? 3.896 19.744 -3.975 1.00 47.09 94 PRO A O 1
ATOM 745 N N . GLU A 1 95 ? 5.586 18.516 -4.756 1.00 35.28 95 GLU A N 1
ATOM 746 C CA . GLU A 1 95 ? 4.999 18.418 -6.095 1.00 35.28 95 GLU A CA 1
ATOM 747 C C . GLU A 1 95 ? 4.053 17.208 -6.156 1.00 35.28 95 GLU A C 1
ATOM 749 O O . GLU A 1 95 ? 4.342 16.135 -6.684 1.00 35.28 95 GLU A O 1
ATOM 754 N N . GLU A 1 96 ? 2.881 17.364 -5.536 1.00 43.59 96 GLU A N 1
ATOM 755 C CA . GLU A 1 96 ? 1.792 16.407 -5.683 1.00 43.59 96 GLU A CA 1
ATOM 756 C C . GLU A 1 96 ? 1.187 16.517 -7.086 1.00 43.59 96 GLU A C 1
ATOM 758 O O . GLU A 1 96 ? 0.304 17.342 -7.344 1.00 43.59 96 GLU A O 1
ATOM 763 N N . THR A 1 97 ? 1.618 15.630 -7.984 1.00 37.88 97 THR A N 1
ATOM 764 C CA . THR A 1 97 ? 1.015 15.455 -9.305 1.00 37.88 97 THR A CA 1
ATOM 765 C C . THR A 1 97 ? -0.513 15.263 -9.168 1.00 37.88 97 THR A C 1
ATOM 767 O O . THR A 1 97 ? -0.979 14.357 -8.462 1.00 37.88 97 THR A O 1
ATOM 770 N N . PRO A 1 98 ? -1.352 16.068 -9.848 1.00 46.50 98 PRO A N 1
ATOM 771 C CA . PRO A 1 98 ? -2.809 16.075 -9.659 1.00 46.50 98 PRO A CA 1
ATOM 772 C C . PRO A 1 98 ? -3.537 14.778 -10.079 1.00 46.50 98 PRO A C 1
ATOM 774 O O . PRO A 1 98 ? -4.735 14.620 -9.805 1.00 46.50 98 PRO A O 1
ATOM 777 N N . GLU A 1 99 ? -2.850 13.826 -10.716 1.00 42.06 99 GLU A N 1
ATOM 778 C CA . GLU A 1 99 ? -3.406 12.525 -11.106 1.00 42.06 99 GLU A CA 1
ATOM 779 C C . GLU A 1 99 ? -3.452 11.496 -9.969 1.00 42.06 99 GLU A C 1
ATOM 781 O O . GLU A 1 99 ? -4.447 10.769 -9.848 1.00 42.06 99 GLU A O 1
ATOM 786 N N . GLU A 1 100 ? -2.468 11.472 -9.065 1.00 40.06 100 GLU A N 1
ATOM 787 C CA . GLU A 1 100 ? -2.433 10.480 -7.980 1.00 40.06 100 GLU A CA 1
ATOM 788 C C . GLU A 1 100 ? -3.506 10.778 -6.912 1.00 40.06 100 GLU A C 1
ATOM 790 O O . GLU A 1 100 ? -4.232 9.875 -6.468 1.00 40.06 100 GLU A O 1
ATOM 795 N N . LYS A 1 101 ? -3.764 12.069 -6.647 1.00 41.12 101 LYS A N 1
ATOM 796 C CA . LYS A 1 101 ? -4.913 12.543 -5.852 1.00 41.12 101 LYS A CA 1
ATOM 797 C C . LYS A 1 101 ? -6.255 12.072 -6.413 1.00 41.12 101 LYS A C 1
ATOM 799 O O . LYS A 1 101 ? -7.143 11.676 -5.652 1.00 41.12 101 LYS A O 1
ATOM 804 N N . LYS A 1 102 ? -6.443 12.080 -7.742 1.00 40.94 102 LYS A N 1
ATOM 805 C CA . LYS A 1 102 ? -7.693 11.604 -8.370 1.00 40.94 102 LYS A CA 1
ATOM 806 C C . LYS A 1 102 ? -7.885 10.101 -8.165 1.00 40.94 102 LYS A C 1
ATOM 808 O O . LYS A 1 102 ? -9.014 9.669 -7.906 1.00 40.94 102 LYS A O 1
ATOM 813 N N . HIS A 1 103 ? -6.818 9.307 -8.252 1.00 43.59 103 HIS A N 1
ATOM 814 C CA . HIS A 1 103 ? -6.886 7.856 -8.074 1.00 43.59 103 HIS A CA 1
ATOM 815 C C . HIS A 1 103 ? -7.131 7.441 -6.616 1.00 43.59 103 HIS A C 1
ATOM 817 O O . HIS A 1 103 ? -8.029 6.626 -6.372 1.00 43.59 103 HIS A O 1
ATOM 823 N N . GLN A 1 104 ? -6.455 8.053 -5.639 1.00 49.31 104 GLN A N 1
ATOM 824 C CA . GLN A 1 104 ? -6.726 7.792 -4.218 1.00 49.31 104 GLN A CA 1
ATOM 825 C C . GLN A 1 104 ? -8.133 8.237 -3.803 1.00 49.31 104 GLN A C 1
ATOM 827 O O . GLN A 1 104 ? -8.880 7.458 -3.201 1.00 49.31 104 GLN A O 1
ATOM 832 N N . LYS A 1 105 ? -8.566 9.436 -4.216 1.00 45.66 105 LYS A N 1
ATOM 833 C CA . LYS A 1 105 ? -9.916 9.948 -3.925 1.00 45.66 105 LYS A CA 1
ATOM 834 C C . LYS A 1 105 ? -11.004 9.063 -4.544 1.00 45.66 105 LYS A C 1
ATOM 836 O O . LYS A 1 105 ? -12.039 8.822 -3.918 1.00 45.66 105 LYS A O 1
ATOM 841 N N . LYS A 1 106 ? -10.770 8.496 -5.739 1.00 48.00 106 LYS A N 1
ATOM 842 C CA . LYS A 1 106 ? -11.644 7.466 -6.337 1.00 48.00 106 LYS A CA 1
ATOM 843 C C . LYS A 1 106 ? -11.680 6.189 -5.492 1.00 48.00 106 LYS A C 1
ATOM 845 O O . LYS A 1 106 ? -12.768 5.654 -5.269 1.00 48.00 106 LYS A O 1
ATOM 850 N N . HIS A 1 107 ? -10.535 5.705 -5.010 1.00 50.44 107 HIS A N 1
ATOM 851 C CA . HIS A 1 107 ? -10.446 4.462 -4.237 1.00 50.44 107 HIS A CA 1
ATOM 852 C C . HIS A 1 107 ? -11.148 4.571 -2.872 1.00 50.44 107 HIS A C 1
ATOM 854 O O . HIS A 1 107 ? -11.961 3.712 -2.515 1.00 50.44 107 HIS A O 1
ATOM 860 N N . GLN A 1 108 ? -10.935 5.678 -2.158 1.00 57.66 108 GLN A N 1
ATOM 861 C CA . GLN A 1 108 ? -11.568 5.966 -0.868 1.00 57.66 108 GLN A CA 1
ATOM 862 C C . GLN A 1 108 ? -13.095 6.119 -1.013 1.00 57.66 108 GLN A C 1
ATOM 864 O O . GLN A 1 108 ? -13.872 5.501 -0.277 1.00 57.66 108 GLN A O 1
ATOM 869 N N . LYS A 1 109 ? -13.546 6.832 -2.058 1.00 66.44 109 LYS A N 1
ATOM 870 C CA . LYS A 1 109 ? -14.973 6.983 -2.396 1.00 66.44 109 LYS A CA 1
ATOM 871 C C . LYS A 1 109 ? -15.627 5.644 -2.759 1.00 66.44 109 LYS A C 1
ATOM 873 O O . LYS A 1 109 ? -16.777 5.393 -2.390 1.00 66.44 109 LYS A O 1
ATOM 878 N N . LYS A 1 110 ? -14.902 4.745 -3.437 1.00 64.62 110 LYS A N 1
ATOM 879 C CA . LYS A 1 110 ? -15.368 3.382 -3.754 1.00 64.62 110 LYS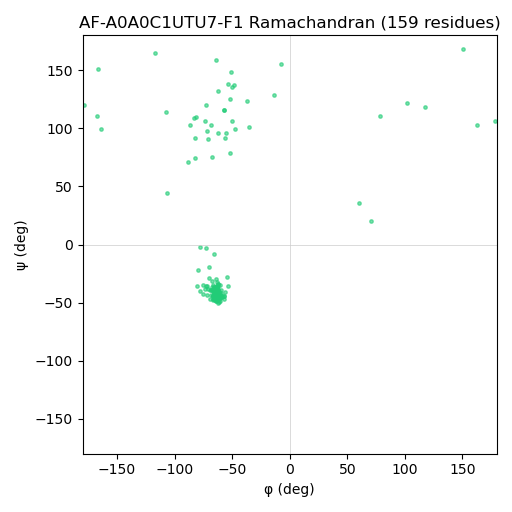 A CA 1
ATOM 880 C C . LYS A 1 110 ? -15.530 2.541 -2.482 1.00 64.62 110 LYS A C 1
ATOM 882 O O . LYS A 1 110 ? -16.532 1.833 -2.352 1.00 64.62 110 LYS A O 1
ATOM 887 N N . HIS A 1 111 ? -14.608 2.666 -1.524 1.00 69.69 111 HIS A N 1
ATOM 888 C CA . HIS A 1 111 ? -14.662 1.955 -0.244 1.00 69.69 111 HIS A CA 1
ATOM 889 C C . HIS A 1 111 ? -15.845 2.416 0.628 1.00 69.69 111 HIS A C 1
ATOM 891 O O . HIS A 1 111 ? -16.645 1.586 1.071 1.00 69.69 111 HIS A O 1
ATOM 897 N N . GLN A 1 112 ? -16.049 3.731 0.778 1.00 68.94 112 GLN A N 1
ATOM 898 C CA . GLN A 1 112 ? -17.207 4.283 1.500 1.00 68.94 112 GLN A CA 1
ATOM 899 C C . GLN A 1 112 ? -18.541 3.859 0.863 1.00 68.94 112 GLN A C 1
ATOM 901 O O . GLN A 1 112 ? -19.452 3.393 1.556 1.00 68.94 112 GLN A O 1
ATOM 906 N N . LYS A 1 113 ? -18.646 3.917 -0.474 1.00 83.06 113 LYS A N 1
ATOM 907 C CA . LYS A 1 113 ? -19.857 3.499 -1.203 1.00 83.06 113 LYS A CA 1
ATOM 908 C C . LYS A 1 113 ? -20.157 2.005 -1.019 1.00 83.06 113 LYS A C 1
ATOM 910 O O . LYS A 1 113 ? -21.323 1.619 -0.905 1.00 83.06 113 LYS A O 1
ATOM 915 N N . LYS A 1 114 ? -19.126 1.152 -0.939 1.00 79.38 114 LYS A N 1
ATOM 916 C CA . LYS A 1 114 ? -19.272 -0.289 -0.661 1.00 79.38 114 LYS A CA 1
ATOM 917 C C . LYS A 1 114 ? -19.832 -0.536 0.745 1.00 79.38 114 LYS A C 1
ATOM 919 O O . LYS A 1 114 ? -20.751 -1.345 0.889 1.00 79.38 114 LYS A O 1
ATOM 924 N N . HIS A 1 115 ? -19.345 0.187 1.756 1.00 76.12 115 HIS A N 1
ATOM 925 C CA . HIS A 1 115 ? -19.856 0.095 3.129 1.00 76.12 115 HIS A CA 1
ATOM 926 C C . HIS A 1 115 ? -21.320 0.539 3.243 1.00 76.12 115 HIS A C 1
ATOM 928 O O . HIS A 1 115 ? -22.138 -0.203 3.795 1.00 76.12 115 HIS A O 1
ATOM 934 N N . GLN A 1 116 ? -21.686 1.679 2.646 1.00 77.50 116 GLN A N 1
ATOM 935 C CA . GLN A 1 116 ? -23.077 2.150 2.635 1.00 77.50 116 GLN A CA 1
ATOM 936 C C . GLN A 1 116 ? -24.014 1.147 1.942 1.00 77.50 116 GLN A C 1
ATOM 938 O O . GLN A 1 116 ? -25.061 0.786 2.487 1.00 77.50 116 GLN A O 1
ATOM 943 N N . LYS A 1 117 ? -23.611 0.602 0.783 1.00 87.50 117 LYS A N 1
ATOM 944 C CA . LYS A 1 117 ? -24.405 -0.399 0.048 1.00 87.50 117 LYS A CA 1
ATOM 945 C C . LYS A 1 117 ? -24.573 -1.704 0.836 1.00 87.50 117 LYS A C 1
ATOM 947 O O . LYS A 1 117 ? -25.648 -2.306 0.810 1.00 87.50 117 LYS A O 1
ATOM 952 N N . LYS A 1 118 ? -23.543 -2.138 1.575 1.00 83.88 118 LYS A N 1
ATOM 953 C CA . LYS A 1 118 ? -23.611 -3.316 2.460 1.00 83.88 118 LYS A CA 1
ATOM 954 C C . LYS A 1 118 ? -24.627 -3.106 3.587 1.00 83.88 118 LYS A C 1
ATOM 956 O O . LYS A 1 118 ? -25.436 -4.001 3.839 1.00 83.88 118 LYS A O 1
ATOM 961 N N . HIS A 1 119 ? -24.635 -1.925 4.208 1.00 81.56 119 HIS A N 1
ATOM 962 C CA . HIS A 1 119 ? -25.627 -1.568 5.225 1.00 81.56 119 HIS A CA 1
ATOM 963 C C . HIS A 1 119 ? -27.050 -1.563 4.660 1.00 81.56 119 HIS A C 1
ATOM 965 O O . HIS A 1 119 ? -27.913 -2.260 5.198 1.00 81.56 119 HIS A O 1
ATOM 971 N N . GLN A 1 120 ? -27.289 -0.885 3.534 1.00 82.38 120 GLN A N 1
ATOM 972 C CA . GLN A 1 120 ? -28.610 -0.865 2.893 1.00 82.38 120 GLN A CA 1
ATOM 973 C C . GLN A 1 120 ? -29.110 -2.280 2.559 1.00 82.38 120 GLN A C 1
ATOM 975 O O . GLN A 1 120 ? -30.242 -2.636 2.896 1.00 82.38 120 GLN A O 1
ATOM 980 N N . LYS A 1 121 ? -28.250 -3.144 1.996 1.00 89.69 121 LYS A N 1
ATOM 981 C CA . LYS A 1 121 ? -28.605 -4.540 1.680 1.00 89.69 121 LYS A CA 1
ATOM 982 C C . LYS A 1 121 ? -28.935 -5.355 2.937 1.00 89.69 121 LYS A C 1
ATOM 984 O O . LYS A 1 121 ? -29.859 -6.170 2.916 1.00 89.69 121 LYS A O 1
ATOM 989 N N . LYS A 1 122 ? -28.230 -5.124 4.052 1.00 87.12 122 LYS A N 1
ATOM 990 C CA . LYS A 1 122 ? -28.522 -5.760 5.350 1.00 87.12 122 LYS A CA 1
ATOM 991 C C . LYS A 1 122 ? -29.899 -5.343 5.876 1.00 87.12 122 LYS A C 1
ATOM 993 O O . LYS A 1 122 ? -30.662 -6.209 6.308 1.00 87.12 122 LYS A O 1
ATOM 998 N N . HIS A 1 123 ? -30.247 -4.058 5.784 1.00 85.06 123 HIS A N 1
ATOM 999 C CA . HIS A 1 123 ? -31.569 -3.555 6.177 1.00 85.06 123 HIS A CA 1
ATOM 1000 C C . HIS A 1 123 ? -32.691 -4.132 5.309 1.00 85.06 123 HIS A C 1
ATOM 1002 O O . HIS A 1 123 ? -33.680 -4.623 5.856 1.00 85.06 123 HIS A O 1
ATOM 1008 N N . GLN A 1 124 ? -32.511 -4.180 3.985 1.00 85.25 124 GLN A N 1
ATOM 1009 C CA . GLN A 1 124 ? -33.480 -4.807 3.078 1.00 85.25 124 GLN A CA 1
ATOM 1010 C C . GLN A 1 124 ? -33.675 -6.296 3.393 1.00 85.25 124 GLN A C 1
ATOM 1012 O O . GLN A 1 124 ? -34.808 -6.755 3.524 1.00 85.25 124 GLN A O 1
ATOM 1017 N N . LYS A 1 125 ? -32.589 -7.053 3.607 1.00 89.62 125 LYS A N 1
ATOM 1018 C CA . LYS A 1 125 ? -32.666 -8.485 3.947 1.00 89.62 125 LYS A CA 1
ATOM 1019 C C . LYS A 1 125 ? -33.350 -8.715 5.300 1.00 89.62 125 LYS A C 1
ATOM 1021 O O . LYS A 1 125 ? -34.131 -9.654 5.439 1.00 89.62 125 LYS A O 1
ATOM 1026 N N . LYS A 1 126 ? -33.122 -7.834 6.283 1.00 86.69 126 LYS A N 1
ATOM 1027 C CA . LYS A 1 126 ? -33.819 -7.854 7.582 1.00 86.69 126 LYS A CA 1
ATOM 1028 C C . LYS A 1 126 ? -35.314 -7.568 7.418 1.00 86.69 126 LYS A C 1
ATOM 1030 O O . LYS A 1 126 ? -36.120 -8.258 8.035 1.00 86.69 126 LYS A O 1
ATOM 1035 N N . HIS A 1 127 ? -35.687 -6.613 6.563 1.00 88.31 127 HIS A N 1
ATOM 1036 C CA . HIS A 1 127 ? -37.087 -6.329 6.240 1.00 88.31 127 HIS A CA 1
ATOM 1037 C C . HIS A 1 127 ? -37.770 -7.502 5.540 1.00 88.31 127 HIS A C 1
ATOM 1039 O O . HIS A 1 127 ? -38.850 -7.902 5.965 1.00 88.31 127 HIS A O 1
ATOM 1045 N N . GLN A 1 128 ? -37.128 -8.107 4.538 1.00 86.88 128 GLN A N 1
ATOM 1046 C CA . GLN A 1 128 ? -37.658 -9.297 3.872 1.00 86.88 128 GLN A CA 1
ATOM 1047 C C . GLN A 1 128 ? -37.807 -10.468 4.848 1.00 86.88 128 GLN A C 1
ATOM 1049 O O . GLN A 1 128 ? -38.840 -11.129 4.846 1.00 86.88 128 GLN A O 1
ATOM 1054 N N . LYS A 1 129 ? -36.826 -10.699 5.735 1.00 89.38 129 LYS A N 1
ATOM 1055 C CA . LYS A 1 129 ? -36.924 -11.731 6.779 1.00 89.38 129 LYS A CA 1
ATOM 1056 C C . LYS A 1 129 ? -38.088 -11.446 7.734 1.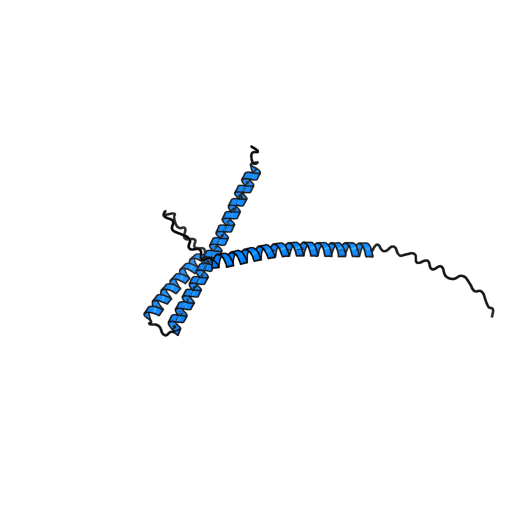00 89.38 129 LYS A C 1
ATOM 1058 O O . LYS A 1 129 ? -38.880 -12.343 7.989 1.00 89.38 129 LYS A O 1
ATOM 1063 N N . LYS A 1 130 ? -38.251 -10.199 8.193 1.00 86.94 130 LYS A N 1
ATOM 1064 C CA . LYS A 1 130 ? -39.403 -9.785 9.013 1.00 86.94 130 LYS A CA 1
ATOM 1065 C C . LYS A 1 130 ? -40.732 -9.983 8.286 1.00 86.94 130 LYS A C 1
ATOM 1067 O O . LYS A 1 130 ? -41.674 -10.452 8.905 1.00 86.94 130 LYS A O 1
ATOM 1072 N N . GLN A 1 131 ? -40.822 -9.653 6.998 1.00 85.69 131 GLN A N 1
ATOM 1073 C CA . GLN A 1 131 ? -42.041 -9.879 6.219 1.00 85.69 131 GLN A CA 1
ATOM 1074 C C . GLN A 1 131 ? -42.332 -11.369 6.017 1.00 85.69 131 GLN A C 1
ATOM 1076 O O . GLN A 1 131 ? -43.485 -11.761 6.129 1.00 85.69 131 GLN A O 1
ATOM 1081 N N . LYS A 1 132 ? -41.315 -12.207 5.775 1.00 85.25 132 LYS A N 1
ATOM 1082 C CA . LYS A 1 132 ? -41.474 -13.670 5.706 1.00 85.25 132 LYS A CA 1
ATOM 1083 C C . LYS A 1 132 ? -41.955 -14.253 7.038 1.00 85.25 132 LYS A C 1
ATOM 1085 O O . LYS A 1 132 ? -42.851 -15.088 7.034 1.00 85.25 132 LYS A O 1
ATOM 1090 N N . ILE A 1 133 ? -41.418 -13.768 8.159 1.00 83.94 133 ILE A N 1
ATOM 1091 C CA . ILE A 1 133 ? -41.860 -14.156 9.509 1.00 83.94 133 ILE A CA 1
ATOM 1092 C C . ILE A 1 133 ? -43.301 -13.688 9.764 1.00 83.94 133 ILE A C 1
ATOM 1094 O O . ILE A 1 133 ? -44.139 -14.473 10.175 1.00 83.94 133 ILE A O 1
ATOM 1098 N N . LYS A 1 134 ? -43.643 -12.435 9.444 1.00 84.25 134 LYS A N 1
ATOM 1099 C CA . LYS A 1 134 ? -45.026 -11.939 9.568 1.00 84.25 134 LYS A CA 1
ATOM 1100 C C . LYS A 1 134 ? -46.006 -12.699 8.672 1.00 84.25 134 LYS A C 1
ATOM 1102 O O . LYS A 1 134 ? -47.128 -12.943 9.083 1.00 84.25 134 LYS A O 1
ATOM 1107 N N . ARG A 1 135 ? -45.598 -13.067 7.453 1.00 80.31 135 ARG A N 1
ATOM 1108 C CA . ARG A 1 135 ? -46.415 -13.857 6.521 1.00 80.31 135 ARG A CA 1
ATOM 1109 C C . ARG A 1 135 ? -46.620 -15.292 6.988 1.00 80.31 135 ARG A C 1
ATOM 1111 O O . ARG A 1 135 ? -47.718 -15.783 6.805 1.00 80.31 135 ARG A O 1
ATOM 1118 N N . SER A 1 136 ? -45.606 -15.935 7.571 1.00 73.69 136 SER A N 1
ATOM 1119 C CA . SER A 1 136 ? -45.770 -17.266 8.182 1.00 73.69 136 SER A CA 1
ATOM 1120 C C . SER A 1 136 ? -46.724 -17.190 9.371 1.00 73.69 136 SER A C 1
ATOM 1122 O O . SER A 1 136 ? -47.733 -17.877 9.363 1.00 73.69 136 SER A O 1
ATOM 1124 N N . LEU A 1 137 ? -46.517 -16.229 10.275 1.00 73.81 137 LEU A N 1
ATOM 1125 C CA . LEU A 1 137 ? -47.412 -16.006 11.415 1.00 73.81 137 LEU A CA 1
ATOM 1126 C C . LEU A 1 137 ? -48.858 -15.646 11.004 1.00 73.81 137 LEU A C 1
ATOM 1128 O O . LEU A 1 137 ? -49.798 -16.064 11.667 1.00 73.81 137 LEU A O 1
ATOM 1132 N N . ASN A 1 138 ? -49.063 -14.909 9.903 1.00 69.06 138 ASN A N 1
ATOM 1133 C CA . ASN A 1 138 ? -50.403 -14.626 9.357 1.00 69.06 138 ASN A CA 1
ATOM 1134 C C . ASN A 1 138 ? -50.995 -15.784 8.526 1.00 69.06 138 ASN A C 1
ATOM 1136 O O . ASN A 1 138 ? -52.210 -15.823 8.339 1.00 69.06 138 ASN A O 1
ATOM 1140 N N . LEU A 1 139 ? -50.178 -16.705 7.996 1.00 54.88 139 LEU A N 1
ATOM 1141 C CA . LEU A 1 139 ? -50.673 -17.942 7.376 1.00 54.88 139 LEU A CA 1
ATOM 1142 C C . LEU A 1 139 ? -51.227 -18.884 8.448 1.00 54.88 139 LEU A C 1
ATOM 1144 O O . LEU A 1 139 ? -52.274 -19.489 8.239 1.00 54.88 139 LEU A O 1
ATOM 1148 N N . ASP A 1 140 ? -50.567 -18.928 9.606 1.00 53.28 140 ASP A N 1
ATOM 1149 C CA . ASP A 1 140 ? -51.038 -19.659 10.784 1.00 53.28 140 ASP A CA 1
ATOM 1150 C C . ASP A 1 140 ? -52.283 -19.004 11.419 1.00 53.28 140 ASP A C 1
ATOM 1152 O O . ASP A 1 140 ? -53.051 -19.664 12.114 1.00 53.28 140 ASP A O 1
ATOM 1156 N N . TYR A 1 141 ? -52.540 -17.723 11.117 1.00 47.16 141 TYR A N 1
ATOM 1157 C CA . TYR A 1 141 ? -53.727 -16.961 11.526 1.00 47.16 141 TYR A CA 1
ATOM 1158 C C . TYR A 1 141 ? -54.704 -16.726 10.358 1.00 47.16 141 TYR A C 1
ATOM 1160 O O . TYR A 1 141 ? -55.227 -15.630 10.168 1.00 47.16 141 TYR A O 1
ATOM 1168 N N . HIS A 1 142 ? -54.973 -17.748 9.540 1.00 47.44 142 HIS A N 1
ATOM 1169 C CA . HIS A 1 142 ? -56.243 -17.786 8.813 1.00 47.44 142 HIS A CA 1
ATOM 1170 C C . HIS A 1 142 ? -57.299 -18.370 9.755 1.00 47.44 142 HIS A C 1
ATOM 1172 O O . HIS A 1 142 ? -57.267 -19.581 9.997 1.00 47.44 142 HIS A O 1
ATOM 1178 N N . PRO A 1 143 ? -58.267 -17.584 10.273 1.00 45.97 143 PRO A N 1
ATOM 1179 C CA . PRO A 1 143 ? -59.462 -18.194 10.824 1.00 45.97 143 PRO A CA 1
ATOM 1180 C C . PRO A 1 143 ? -60.045 -19.022 9.684 1.00 45.97 143 PRO A C 1
ATOM 1182 O O . PRO A 1 143 ? -60.369 -18.473 8.627 1.00 45.97 143 PRO A O 1
ATOM 1185 N N . ARG A 1 144 ? -60.094 -20.350 9.860 1.00 44.72 144 ARG A N 1
ATOM 1186 C CA . ARG A 1 144 ? -60.864 -21.250 9.001 1.00 44.72 144 ARG A CA 1
ATOM 1187 C C . ARG A 1 144 ? -62.235 -20.613 8.867 1.00 44.72 144 ARG A C 1
ATOM 1189 O O . ARG A 1 144 ? -63.044 -20.656 9.789 1.00 44.72 144 ARG A O 1
ATOM 1196 N N . SER A 1 145 ? -62.440 -19.929 7.748 1.00 43.53 145 SER A N 1
ATOM 1197 C CA . SER A 1 145 ? -63.695 -19.281 7.449 1.00 43.53 145 SER A CA 1
ATOM 1198 C C . SER A 1 145 ? -64.742 -20.380 7.508 1.00 43.53 145 SER A C 1
ATOM 1200 O O . SER A 1 145 ? -64.689 -21.350 6.751 1.00 43.53 145 SER A O 1
ATOM 1202 N N . HIS A 1 146 ? -65.653 -20.241 8.469 1.00 45.62 146 HIS A N 1
ATOM 1203 C CA . HIS A 1 146 ? -66.957 -20.876 8.496 1.00 45.62 146 HIS A CA 1
ATOM 1204 C C . HIS A 1 146 ? -67.644 -20.566 7.155 1.00 45.62 146 HIS A C 1
ATOM 1206 O O . HIS A 1 146 ? -68.473 -19.662 7.041 1.00 45.62 146 HIS A O 1
ATOM 1212 N N . ARG A 1 147 ? -67.281 -21.289 6.089 1.00 44.16 147 ARG A N 1
ATOM 1213 C CA . ARG A 1 147 ? -68.089 -21.364 4.880 1.00 44.16 147 ARG A CA 1
ATOM 1214 C C . ARG A 1 147 ? -69.308 -22.183 5.259 1.00 44.16 147 ARG A C 1
ATOM 1216 O O . ARG A 1 147 ? -69.307 -23.406 5.198 1.00 44.16 147 ARG A O 1
ATOM 1223 N N . LYS A 1 148 ? -70.332 -21.454 5.696 1.00 53.09 148 LYS A N 1
ATOM 1224 C CA . LYS A 1 148 ? -71.736 -21.854 5.720 1.00 53.09 148 LYS A CA 1
ATOM 1225 C C . LYS A 1 148 ? -72.041 -22.717 4.486 1.00 53.09 148 LYS A C 1
ATOM 1227 O O . LYS A 1 148 ? -72.252 -22.182 3.402 1.00 53.09 148 LYS A O 1
ATOM 1232 N N . CYS A 1 149 ? -72.099 -24.037 4.649 1.00 37.78 149 CYS A N 1
ATOM 1233 C CA . CYS A 1 149 ? -72.843 -24.905 3.739 1.00 37.78 149 CYS A CA 1
ATOM 1234 C C . CYS A 1 149 ? -74.287 -24.997 4.242 1.00 37.78 149 CYS A C 1
ATOM 1236 O O . CYS A 1 149 ? -74.735 -26.019 4.743 1.00 37.78 149 CYS A O 1
ATOM 1238 N N . CYS A 1 150 ? -75.022 -23.891 4.101 1.00 44.69 150 CYS A N 1
ATOM 1239 C CA . CYS A 1 150 ? -76.479 -23.930 4.024 1.00 44.69 150 CYS A CA 1
ATOM 1240 C C . CYS A 1 150 ? -76.871 -24.267 2.577 1.00 44.69 150 CYS A C 1
ATOM 1242 O O . CYS A 1 150 ? -76.963 -23.374 1.736 1.00 44.69 150 CYS A O 1
ATOM 1244 N N . LYS A 1 151 ? -77.046 -25.558 2.278 1.00 41.97 151 LYS A N 1
ATOM 1245 C CA . LYS A 1 151 ? -77.774 -26.129 1.121 1.00 41.97 151 LYS A CA 1
ATOM 1246 C C . LYS A 1 151 ? -77.676 -27.655 1.289 1.00 41.97 151 LYS A C 1
ATOM 1248 O O . LYS A 1 151 ? -76.570 -28.162 1.322 1.00 41.97 151 LYS A O 1
ATOM 1253 N N . LYS A 1 152 ? -78.734 -28.460 1.411 1.00 42.69 152 LYS A N 1
ATOM 1254 C CA . LYS A 1 152 ? -80.103 -28.319 0.908 1.00 42.69 152 LYS A CA 1
ATOM 1255 C C . LYS A 1 152 ? -80.966 -29.389 1.612 1.00 42.69 152 LYS A C 1
ATOM 1257 O O . LYS A 1 152 ? -80.806 -30.571 1.339 1.00 42.69 152 LYS A O 1
ATOM 1262 N N . ILE A 1 153 ? -81.873 -28.987 2.504 1.00 44.97 153 ILE A N 1
ATOM 1263 C CA . ILE A 1 153 ? -83.066 -29.787 2.820 1.00 44.97 153 ILE A CA 1
ATOM 1264 C C . ILE A 1 153 ? -84.065 -29.474 1.707 1.00 44.97 153 ILE A C 1
ATOM 1266 O O . ILE A 1 153 ? -84.502 -28.332 1.583 1.00 44.97 153 ILE A O 1
ATOM 1270 N N . SER A 1 154 ? -84.327 -30.445 0.834 1.00 45.78 154 SER A N 1
ATOM 1271 C CA . SER A 1 154 ? -85.590 -30.649 0.097 1.00 45.78 154 SER A CA 1
ATOM 1272 C C . SER A 1 154 ? -85.351 -31.582 -1.089 1.00 45.78 154 SER A C 1
ATOM 1274 O O . SER A 1 154 ? -84.836 -31.174 -2.129 1.00 45.78 154 SER A O 1
ATOM 1276 N N . ARG A 1 155 ? -85.763 -32.841 -0.940 1.00 39.25 155 ARG A N 1
ATOM 1277 C CA . ARG A 1 155 ? -86.845 -33.421 -1.748 1.00 39.25 155 ARG A CA 1
ATOM 1278 C C . ARG A 1 155 ? -87.048 -34.885 -1.371 1.00 39.25 155 ARG A C 1
ATOM 1280 O O . ARG A 1 155 ? -86.255 -35.758 -1.693 1.00 39.25 155 ARG A O 1
ATOM 1287 N N . SER A 1 156 ? -88.141 -35.081 -0.654 1.00 41.69 156 SER A N 1
ATOM 1288 C CA . SER A 1 156 ? -88.947 -36.289 -0.606 1.00 41.69 156 SER A CA 1
ATOM 1289 C C . SER A 1 156 ? -89.338 -36.786 -2.010 1.00 41.69 156 SER A C 1
ATOM 1291 O O . SER A 1 156 ? -89.568 -35.983 -2.916 1.00 41.69 156 SER A O 1
ATOM 1293 N N . GLY A 1 157 ? -89.473 -38.113 -2.137 1.00 38.03 157 GLY A N 1
ATOM 1294 C CA . GLY A 1 157 ? -90.029 -38.848 -3.286 1.00 38.03 157 GLY A CA 1
ATOM 1295 C C . GLY A 1 157 ? -88.985 -39.775 -3.927 1.00 38.03 157 GLY A C 1
ATOM 1296 O O . GLY A 1 157 ? -87.981 -39.285 -4.418 1.00 38.03 157 GLY A O 1
ATOM 1297 N N . SER A 1 158 ? -89.125 -41.103 -3.988 1.00 38.34 158 SER A N 1
ATOM 1298 C CA . SER A 1 158 ? -90.326 -41.940 -3.948 1.00 38.34 158 SER A CA 1
ATOM 1299 C C . SER A 1 158 ? -89.962 -43.423 -3.718 1.00 38.34 158 SER A C 1
ATOM 1301 O O . SER A 1 158 ? -88.903 -43.872 -4.137 1.00 38.34 158 SER A O 1
ATOM 1303 N N . CYS A 1 159 ? -90.894 -44.136 -3.081 1.00 36.25 159 CYS A N 1
ATOM 1304 C CA . CYS A 1 159 ? -91.172 -45.576 -2.983 1.00 36.25 159 CYS A CA 1
ATOM 1305 C C . CYS A 1 159 ? -90.413 -46.631 -3.828 1.00 36.25 159 CYS A C 1
ATOM 1307 O O . CYS A 1 159 ? -90.131 -46.427 -5.008 1.00 36.25 159 CYS A O 1
ATOM 1309 N N . ARG A 1 160 ? -90.426 -47.846 -3.235 1.00 37.41 160 ARG A N 1
ATOM 1310 C CA . ARG A 1 160 ? -90.140 -49.233 -3.693 1.00 37.41 160 ARG A CA 1
ATOM 1311 C C . ARG A 1 160 ? -88.753 -49.729 -3.247 1.00 37.41 160 ARG A C 1
ATOM 1313 O O . ARG A 1 160 ? -87.762 -49.102 -3.579 1.00 37.41 160 ARG A O 1
ATOM 1320 N N . ARG A 1 161 ? -88.614 -50.830 -2.504 1.00 41.41 161 ARG A N 1
ATOM 1321 C CA . ARG A 1 161 ? -89.453 -52.029 -2.350 1.00 41.41 161 ARG A CA 1
ATOM 1322 C C . ARG A 1 161 ? -89.229 -52.653 -0.975 1.00 41.41 161 ARG A C 1
ATOM 1324 O O . ARG A 1 161 ? -88.109 -52.470 -0.454 1.00 41.41 161 ARG A O 1
#

Foldseek 3Di:
DPDDPPVRVVVVVVVVVVVVVVVVVVVLVVQLVVLVVQLVVLVVLLVCCVVVVHDVVSNVVSVVSNVVSVVSNVCSVVVVPPPPPDDDDDDDDDPPDVVVVVVVVVVVVVVVVVVVVVVVVVVVVVVVVVVVVVVVVVVVPDPPPPPDPPDDPDDDDDDDD

Nearest PDB structures (foldseek):
  6h7w-assembly1_B  TM=8.488E-01  e=3.169E+00  Thermochaetoides thermophila DSM 1495
  2v0o-assembly2_C  TM=6.197E-01  e=7.881E+00  Homo sapiens
  5oql-assembly1_H  TM=3.547E-01  e=6.075E+00  Thermochaetoides thermophila DSM 1495

Solvent-accessible surface area (backbone atoms only — not comparable to full-atom values): 9625 Å² total; per-residue (Å²): 129,89,76,76,52,68,69,57,51,53,51,49,53,55,48,50,55,49,51,53,51,52,49,53,53,52,48,52,56,47,52,49,53,51,30,48,49,51,27,54,50,29,50,50,52,38,51,49,35,61,76,66,68,49,58,70,65,61,45,49,52,36,49,51,51,27,52,51,31,44,51,54,33,48,37,61,69,74,61,56,69,73,77,71,72,90,70,89,82,81,93,82,83,86,84,74,60,75,62,60,59,53,53,51,54,49,50,53,51,51,52,54,51,50,53,56,51,50,51,54,52,52,52,51,52,51,49,51,50,51,49,52,51,52,48,51,57,49,61,76,58,57,78,79,72,83,74,76,80,86,77,81,95,82,78,88,84,80,90,87,132

Radius of gyration: 36.99 Å; Cα contacts (8 Å, |Δi|>4): 35; chains: 1; bounding box: 118×79×60 Å

Sequence (161 aa):
MKEIDEKTQQALLLFNRRAEAAEKEVEAANRLKKAEKTKDEAVAALQKAKDGGSDPEVIAEAESSWRNALDTWQKLRDGEYVEETPEETPEETPEETPEEKKHQKKHQKKHQKKHQKKHQKKHQKKHQKKQKIKRSLNLDYHPRSHRKCCKKISRSGSCRR

Mean predicted aligned error: 19.88 Å

pLDDT: mean 70.23, std 19.68, range [29.73, 93.19]

Secondary structure (DSSP, 8-state):
--PPPHHHHHHHHHHHHHHHHHHHHHHHHHHHHHHHHHHHHHHHHHHHHHHTT--HHHHHHHHHHHHHHHHHHHHHHHT------------------HHHHHHHHHHHHHHHHHHHHHHHHHHHHHHHHHHHHHHHHHHTT--------------------